Protein AF-A0AAW7YUV6-F1 (afdb_monomer_lite)

Radius of gyration: 16.67 Å; chains: 1; bounding box: 37×32×47 Å

Organism: NCBI:txid3062664

Secondary structure (DSSP, 8-state):
--HHHHHHHHHHT-------GGGS-TT----EEEEE--HHHHHHHHHT--HHHHHHEEEEEEETTEEEEEETT--HHHHHHHHHHHTT--GGG-----

pLDDT: mean 93.09, std 4.13, range [76.31, 98.0]

Structure (mmCIF, N/CA/C/O backbone):
data_AF-A0AAW7YUV6-F1
#
_entry.id   AF-A0AAW7YUV6-F1
#
loop_
_atom_site.group_PDB
_atom_site.id
_atom_site.type_symbol
_atom_site.label_atom_id
_atom_site.label_alt_id
_atom_site.label_comp_id
_atom_site.label_asym_id
_atom_site.label_entity_id
_atom_site.label_seq_id
_atom_site.pdbx_PDB_ins_code
_atom_site.Cartn_x
_atom_site.Cartn_y
_atom_site.Cartn_z
_atom_site.occupancy
_atom_site.B_iso_or_equiv
_atom_site.auth_seq_id
_atom_site.auth_comp_id
_atom_site.auth_asym_id
_atom_site.auth_atom_id
_atom_site.pdbx_PDB_model_num
ATOM 1 N N . HIS A 1 1 ? 3.770 -12.003 -17.340 1.00 78.94 1 HIS A N 1
ATOM 2 C CA . HIS A 1 1 ? 3.833 -12.821 -16.111 1.00 78.94 1 HIS A CA 1
ATOM 3 C C . HIS A 1 1 ? 4.887 -12.225 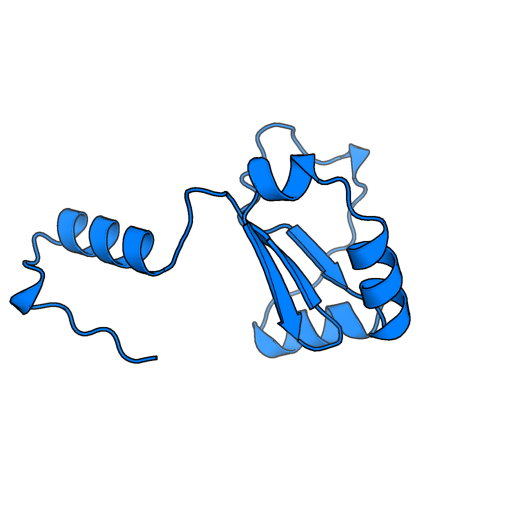-15.187 1.00 78.94 1 HIS A C 1
ATOM 5 O O . HIS A 1 1 ? 6.011 -12.034 -15.638 1.00 78.94 1 HIS A O 1
ATOM 11 N N . ASN A 1 2 ? 4.503 -11.851 -13.965 1.00 86.69 2 ASN A N 1
ATOM 12 C CA . ASN A 1 2 ? 5.362 -11.183 -12.987 1.00 86.69 2 ASN A CA 1
ATOM 13 C C . ASN A 1 2 ? 5.428 -12.053 -11.714 1.00 86.69 2 ASN A C 1
ATOM 15 O O . ASN A 1 2 ? 4.414 -12.146 -11.023 1.00 86.69 2 ASN A O 1
ATOM 19 N N . PRO A 1 3 ? 6.584 -12.665 -11.389 1.00 91.00 3 PRO A N 1
ATOM 20 C CA . PRO A 1 3 ? 6.696 -13.589 -10.257 1.00 91.00 3 PRO A CA 1
ATOM 21 C C . PRO A 1 3 ? 6.448 -12.910 -8.902 1.00 91.00 3 PRO A C 1
ATOM 23 O O . PRO A 1 3 ? 6.026 -13.556 -7.949 1.00 91.00 3 PRO A O 1
ATOM 26 N N . TRP A 1 4 ? 6.664 -11.596 -8.801 1.00 92.56 4 TRP A N 1
ATOM 27 C CA . TRP A 1 4 ? 6.430 -10.835 -7.572 1.00 92.56 4 TRP A CA 1
ATOM 28 C C . TRP A 1 4 ? 4.934 -10.663 -7.288 1.00 92.56 4 TRP A C 1
ATOM 30 O O . TRP A 1 4 ? 4.519 -10.651 -6.130 1.00 92.56 4 TRP A O 1
ATOM 40 N N . THR A 1 5 ? 4.106 -10.597 -8.336 1.00 92.69 5 THR A N 1
ATOM 41 C CA . THR A 1 5 ? 2.642 -10.599 -8.207 1.00 92.69 5 THR A CA 1
ATOM 42 C C . THR A 1 5 ? 2.132 -11.933 -7.661 1.00 92.69 5 THR A C 1
ATOM 44 O O . THR A 1 5 ? 1.218 -11.938 -6.837 1.00 92.69 5 THR A O 1
ATOM 47 N N . ASP A 1 6 ? 2.749 -13.052 -8.051 1.00 92.75 6 ASP A N 1
ATOM 48 C CA . ASP A 1 6 ? 2.369 -14.380 -7.554 1.00 92.75 6 ASP A CA 1
ATOM 49 C C . ASP A 1 6 ? 2.662 -14.533 -6.055 1.00 92.75 6 ASP A C 1
ATOM 51 O O . ASP A 1 6 ? 1.885 -15.156 -5.332 1.00 92.75 6 ASP A O 1
ATOM 55 N N . ILE A 1 7 ? 3.745 -13.920 -5.561 1.00 92.12 7 ILE A N 1
ATOM 56 C CA . ILE A 1 7 ? 4.054 -13.891 -4.124 1.00 92.12 7 ILE A CA 1
ATOM 57 C C . ILE A 1 7 ? 2.947 -13.162 -3.354 1.00 92.12 7 ILE A C 1
ATOM 59 O O . ILE A 1 7 ? 2.432 -13.706 -2.379 1.00 92.12 7 ILE A O 1
ATOM 63 N N . GLU A 1 8 ? 2.540 -11.967 -3.797 1.00 91.19 8 GLU A N 1
ATOM 64 C CA . GLU A 1 8 ? 1.462 -11.209 -3.139 1.00 91.19 8 GLU A CA 1
ATOM 65 C C . GLU A 1 8 ? 0.135 -11.983 -3.169 1.00 91.19 8 GLU A C 1
ATOM 67 O O . GLU A 1 8 ? -0.564 -12.080 -2.157 1.00 91.19 8 GLU A O 1
ATOM 72 N N . SER A 1 9 ? -0.196 -12.572 -4.320 1.00 93.12 9 SER A N 1
ATOM 73 C CA . SER A 1 9 ? -1.380 -13.418 -4.498 1.00 93.12 9 SER A CA 1
ATOM 74 C C . SER A 1 9 ? -1.374 -14.606 -3.535 1.00 93.12 9 SER A C 1
ATOM 76 O O . SER A 1 9 ? -2.366 -14.836 -2.840 1.00 93.12 9 SER A O 1
ATOM 78 N N . SER A 1 10 ? -0.243 -15.309 -3.420 1.00 93.56 10 SER A N 1
ATOM 79 C CA . SER A 1 10 ? -0.089 -16.454 -2.524 1.00 93.56 10 SER A CA 1
ATOM 80 C C . SER A 1 10 ? -0.163 -16.067 -1.047 1.00 93.56 10 SER A C 1
ATOM 82 O O . SER A 1 10 ? -0.716 -16.834 -0.263 1.00 93.56 10 SER A O 1
ATOM 84 N N . ILE A 1 11 ? 0.393 -14.917 -0.651 1.00 90.69 11 ILE A N 1
ATOM 85 C CA . ILE A 1 11 ? 0.361 -14.438 0.741 1.00 90.69 11 ILE A CA 1
ATOM 86 C C . ILE A 1 11 ? -1.072 -14.103 1.162 1.00 90.69 11 ILE A C 1
ATOM 88 O O . ILE A 1 11 ? -1.487 -14.443 2.269 1.00 90.69 11 ILE A O 1
ATOM 92 N N . ASN A 1 12 ? -1.830 -13.448 0.282 1.00 89.81 12 ASN A N 1
ATOM 93 C CA . ASN A 1 12 ? -3.174 -12.970 0.604 1.00 89.81 12 ASN A CA 1
ATOM 94 C C . ASN A 1 12 ? -4.290 -13.952 0.214 1.00 89.81 12 ASN A C 1
ATOM 96 O O . ASN A 1 12 ? -5.451 -13.703 0.530 1.00 89.81 12 ASN A O 1
ATOM 100 N N . GLY A 1 13 ? -3.964 -15.050 -0.475 1.00 93.50 13 GLY A N 1
ATOM 101 C CA . GLY A 1 13 ? -4.947 -16.019 -0.962 1.00 93.50 13 GLY A CA 1
ATOM 102 C C . GLY A 1 13 ? -5.929 -15.417 -1.972 1.00 93.50 13 GLY A C 1
ATOM 103 O O . GLY A 1 13 ? -7.119 -15.720 -1.920 1.00 93.50 13 GLY A O 1
ATOM 104 N N . MET A 1 14 ? -5.449 -14.528 -2.847 1.00 91.38 14 MET A N 1
ATOM 105 C CA . MET A 1 14 ? -6.274 -13.801 -3.821 1.00 91.38 14 MET A CA 1
ATOM 106 C C . MET A 1 14 ? -5.922 -14.187 -5.256 1.00 91.38 14 MET A C 1
ATOM 108 O O . MET A 1 14 ? -4.745 -14.293 -5.586 1.00 91.38 14 MET A O 1
ATOM 112 N N . ASP A 1 15 ? -6.920 -14.308 -6.131 1.00 92.31 15 ASP A N 1
ATOM 113 C CA . ASP A 1 15 ? -6.693 -14.550 -7.559 1.00 92.31 15 ASP A CA 1
ATOM 114 C C . ASP A 1 15 ? -6.127 -13.311 -8.270 1.00 92.31 15 ASP A C 1
ATOM 116 O O . ASP A 1 15 ? -6.573 -12.182 -8.045 1.00 92.31 15 ASP A O 1
ATOM 120 N N . VAL A 1 16 ? -5.193 -13.531 -9.198 1.00 92.62 16 VAL A N 1
ATOM 121 C CA . VAL A 1 16 ? -4.651 -12.472 -10.061 1.00 92.62 16 VAL A CA 1
ATOM 122 C C . VAL A 1 16 ? -5.516 -12.328 -11.308 1.00 92.62 16 VAL A C 1
ATOM 124 O O . VAL A 1 16 ? -5.783 -13.300 -12.016 1.00 92.62 16 VAL A O 1
ATOM 127 N N . LYS A 1 17 ? -5.913 -11.090 -11.613 1.00 9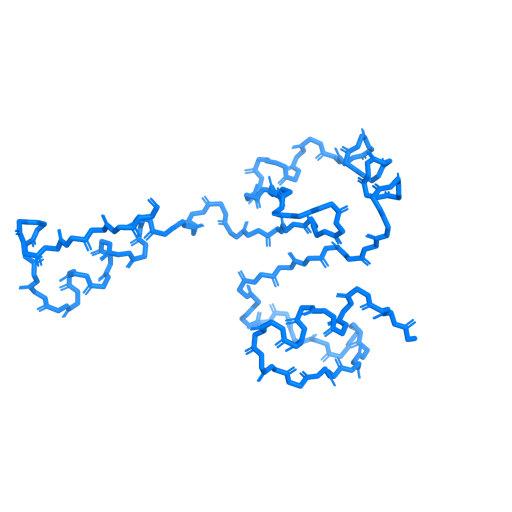1.88 17 LYS A N 1
ATOM 128 C CA . LYS A 1 17 ? -6.567 -10.728 -12.873 1.00 91.88 17 LYS A CA 1
ATOM 129 C C . LYS A 1 17 ? -5.753 -9.655 -13.574 1.00 91.88 17 LYS A C 1
ATOM 131 O O . LYS A 1 17 ? -5.516 -8.591 -13.013 1.00 91.88 17 LYS A O 1
ATOM 136 N N . GLU A 1 18 ? -5.355 -9.941 -14.805 1.00 92.62 18 GLU A N 1
ATOM 137 C CA . GLU A 1 18 ? -4.773 -8.946 -15.698 1.00 92.62 18 GLU A CA 1
ATOM 138 C C . GLU A 1 18 ? -5.911 -8.238 -16.438 1.00 92.62 18 GLU A C 1
ATOM 140 O O . GLU A 1 18 ? -6.735 -8.885 -17.088 1.00 92.62 18 GLU A O 1
ATOM 145 N N . ILE A 1 19 ? -5.989 -6.919 -16.285 1.00 91.56 19 ILE A N 1
ATOM 146 C CA . ILE A 1 19 ? -7.015 -6.070 -16.895 1.00 91.56 19 ILE A CA 1
ATOM 147 C C . ILE A 1 19 ? -6.347 -4.888 -17.592 1.00 91.56 19 ILE A C 1
ATOM 149 O O . ILE A 1 19 ? -5.287 -4.427 -17.167 1.00 91.56 19 ILE A O 1
ATOM 153 N N . ASP A 1 20 ? -6.973 -4.393 -18.659 1.00 93.50 20 ASP A N 1
ATOM 154 C CA . ASP A 1 20 ? -6.528 -3.166 -19.313 1.00 93.50 20 ASP A CA 1
ATOM 155 C C . ASP A 1 20 ? -6.771 -1.983 -18.372 1.00 93.50 20 ASP A C 1
ATOM 157 O O . ASP A 1 20 ? -7.889 -1.776 -17.898 1.00 93.50 20 ASP A O 1
ATOM 161 N N . PHE A 1 21 ? -5.738 -1.184 -18.121 1.00 89.62 21 PHE A N 1
ATOM 162 C CA . PHE A 1 21 ? -5.855 0.019 -17.305 1.00 89.62 21 PHE A CA 1
ATOM 163 C C . PHE A 1 21 ? -6.924 0.977 -17.848 1.00 89.62 21 PHE A C 1
ATOM 165 O O . PHE A 1 21 ? -7.653 1.582 -17.069 1.00 89.62 21 PHE A O 1
ATOM 172 N N . ALA A 1 22 ? -7.076 1.072 -19.173 1.00 93.75 22 ALA A N 1
ATOM 173 C CA . ALA A 1 22 ? -8.095 1.915 -19.798 1.00 93.75 22 ALA A CA 1
ATOM 174 C C . ALA A 1 22 ? -9.537 1.438 -19.536 1.00 93.75 22 ALA A C 1
ATOM 176 O O . ALA A 1 22 ? -10.480 2.180 -19.803 1.00 93.75 22 ALA A O 1
ATOM 177 N N . SER A 1 23 ? -9.712 0.211 -19.032 1.00 93.31 23 SER A N 1
ATOM 178 C CA . SER A 1 23 ? -11.018 -0.349 -18.669 1.00 93.31 23 SER A CA 1
ATOM 179 C C . SER A 1 23 ? -11.430 -0.088 -17.216 1.00 93.31 23 SER A C 1
ATOM 181 O O . SER A 1 23 ? -12.567 -0.395 -16.862 1.00 93.31 23 SER A O 1
ATOM 183 N N . LEU A 1 24 ? -10.537 0.471 -16.391 1.00 90.94 24 LEU A N 1
ATOM 184 C CA . LEU A 1 24 ? -10.838 0.836 -15.005 1.00 90.94 24 LEU A CA 1
ATOM 185 C C . LEU A 1 24 ? -11.805 2.023 -14.947 1.00 90.94 24 LEU A C 1
ATOM 187 O O . LEU A 1 24 ? -11.638 3.006 -15.675 1.00 90.94 24 LEU A O 1
ATOM 191 N N . ASP A 1 25 ? -12.794 1.954 -14.054 1.00 92.38 25 ASP A N 1
ATOM 192 C CA . ASP A 1 25 ? -13.691 3.082 -13.804 1.00 92.38 25 ASP A CA 1
ATOM 193 C C . ASP A 1 25 ? -12.987 4.105 -12.904 1.00 92.38 25 ASP A C 1
ATOM 195 O O . ASP A 1 25 ? -12.313 3.757 -11.934 1.00 92.38 25 ASP A O 1
ATOM 199 N N . ALA A 1 26 ? -13.166 5.396 -13.187 1.00 88.06 26 ALA A N 1
ATOM 200 C CA . ALA A 1 26 ? -12.591 6.462 -12.366 1.00 88.06 26 ALA A CA 1
ATOM 201 C C . ALA A 1 26 ? -13.113 6.459 -10.913 1.00 88.06 26 ALA A C 1
ATOM 203 O O . ALA A 1 26 ? -12.497 7.068 -10.040 1.00 88.06 26 ALA A O 1
ATOM 204 N N . ASN A 1 27 ? -14.241 5.792 -10.658 1.00 90.81 27 ASN A N 1
ATOM 205 C CA . ASN A 1 27 ? -14.851 5.627 -9.344 1.00 90.81 27 ASN A CA 1
ATOM 206 C C . ASN A 1 27 ? -14.550 4.262 -8.709 1.00 90.81 27 ASN A C 1
ATOM 208 O O . ASN A 1 27 ? -15.105 3.967 -7.646 1.00 90.81 27 ASN A O 1
ATOM 212 N N . ASP A 1 28 ? -13.704 3.428 -9.323 1.00 89.25 28 ASP A N 1
ATOM 213 C CA . ASP A 1 28 ? -13.286 2.175 -8.705 1.00 89.25 28 ASP A CA 1
ATOM 214 C C . ASP A 1 28 ? -12.609 2.455 -7.358 1.00 89.25 28 ASP A C 1
ATOM 216 O O . ASP A 1 28 ? -11.688 3.267 -7.228 1.00 89.25 28 ASP A O 1
ATOM 220 N N . ALA A 1 29 ? -13.081 1.766 -6.320 1.00 87.19 29 ALA A N 1
ATOM 221 C CA . ALA A 1 29 ? -12.590 1.935 -4.960 1.00 87.19 29 ALA A CA 1
ATOM 222 C C . ALA A 1 29 ? -11.239 1.221 -4.773 1.00 87.19 29 ALA A C 1
ATOM 224 O O . ALA A 1 29 ? -11.149 0.134 -4.198 1.00 87.19 29 ALA A O 1
ATOM 225 N N . LEU A 1 30 ? -10.164 1.844 -5.255 1.00 89.69 30 LEU A N 1
ATOM 226 C CA . LEU A 1 30 ? -8.802 1.337 -5.105 1.00 89.69 30 LEU A CA 1
ATOM 227 C C . LEU A 1 30 ? -8.288 1.595 -3.683 1.00 89.69 30 LEU A C 1
ATOM 229 O O . LEU A 1 30 ? -8.046 2.730 -3.279 1.00 89.69 30 LEU A O 1
ATOM 233 N N . THR A 1 31 ? -8.111 0.524 -2.909 1.00 88.75 31 THR A N 1
ATOM 234 C CA . THR A 1 31 ? -7.661 0.631 -1.507 1.00 88.75 31 THR A CA 1
ATOM 235 C C . THR A 1 31 ? -6.136 0.750 -1.388 1.00 88.75 31 THR A C 1
ATOM 237 O O . THR A 1 31 ? -5.631 1.395 -0.469 1.00 88.75 31 THR A O 1
ATOM 240 N N . LYS A 1 32 ? -5.400 0.120 -2.312 1.00 91.25 32 LYS A N 1
ATOM 241 C CA . LYS A 1 32 ? -3.935 0.049 -2.346 1.00 91.25 32 LYS A CA 1
ATOM 242 C C . LYS A 1 32 ? -3.471 -0.045 -3.796 1.00 91.25 32 LYS A C 1
ATOM 244 O O . LYS A 1 32 ? -4.053 -0.797 -4.573 1.00 91.25 32 LYS A O 1
ATOM 249 N N . ILE A 1 33 ? -2.402 0.669 -4.131 1.00 94.19 33 ILE A N 1
ATOM 250 C CA . ILE A 1 33 ? -1.634 0.476 -5.367 1.00 94.19 33 ILE A CA 1
ATOM 251 C C . ILE A 1 33 ? -0.234 0.020 -4.968 1.00 94.19 33 ILE A C 1
ATOM 253 O O . ILE A 1 33 ? 0.271 0.406 -3.916 1.00 94.19 33 ILE A O 1
ATOM 257 N N . MET A 1 34 ? 0.396 -0.825 -5.779 1.00 94.94 34 MET A N 1
ATOM 258 C CA . MET A 1 34 ? 1.720 -1.341 -5.464 1.00 94.94 34 MET A CA 1
ATOM 259 C C . MET A 1 34 ? 2.563 -1.516 -6.721 1.00 94.94 34 MET A C 1
ATOM 261 O O . MET A 1 34 ? 2.092 -2.050 -7.724 1.00 94.94 34 MET A O 1
ATOM 265 N N . PHE A 1 35 ? 3.823 -1.098 -6.645 1.00 96.00 35 PHE A N 1
ATOM 266 C CA . PHE A 1 35 ? 4.841 -1.487 -7.612 1.00 96.00 35 PHE A CA 1
ATOM 267 C C . PHE A 1 35 ? 5.518 -2.765 -7.120 1.00 96.00 35 PHE A C 1
ATOM 269 O O . PHE A 1 35 ? 5.957 -2.840 -5.970 1.00 96.00 35 PHE A O 1
ATOM 276 N N . VAL A 1 36 ? 5.582 -3.766 -8.001 1.00 95.19 36 VAL A N 1
ATOM 277 C CA . VAL A 1 36 ? 6.131 -5.094 -7.704 1.00 95.19 36 VAL A CA 1
ATOM 278 C C . VAL A 1 36 ? 7.194 -5.469 -8.738 1.00 95.19 36 VAL A C 1
ATOM 280 O O . VAL A 1 36 ? 6.897 -5.675 -9.918 1.00 95.19 36 VAL A O 1
ATOM 283 N N . ALA A 1 37 ? 8.451 -5.490 -8.303 1.00 95.56 37 ALA A N 1
ATOM 284 C CA . ALA A 1 37 ? 9.633 -5.726 -9.131 1.00 95.56 37 ALA A CA 1
ATOM 285 C C . ALA A 1 37 ? 10.820 -6.159 -8.253 1.00 95.56 37 ALA A C 1
ATOM 287 O O . ALA A 1 37 ? 10.724 -6.151 -7.027 1.00 95.56 37 ALA A O 1
ATOM 288 N N . GLU A 1 38 ? 11.942 -6.525 -8.875 1.00 95.81 38 GLU A N 1
ATOM 289 C CA . GLU A 1 38 ? 13.191 -6.798 -8.154 1.00 95.81 38 GLU A CA 1
ATOM 290 C C . GLU A 1 38 ? 13.660 -5.586 -7.338 1.00 95.81 38 GLU A C 1
ATOM 292 O O . GLU A 1 38 ? 13.344 -4.436 -7.656 1.00 95.81 38 GLU A O 1
ATOM 297 N N . GLU A 1 39 ? 14.438 -5.848 -6.286 1.00 96.25 39 GLU A N 1
ATOM 298 C CA . GLU A 1 39 ? 14.849 -4.829 -5.317 1.00 96.25 39 GLU A CA 1
ATOM 299 C C . GLU A 1 39 ? 15.564 -3.647 -5.966 1.00 96.25 39 GLU A C 1
ATOM 301 O O . GLU A 1 39 ? 15.134 -2.512 -5.780 1.00 96.25 39 GLU A O 1
ATOM 306 N N . SER A 1 40 ? 16.554 -3.916 -6.818 1.00 96.94 40 SER A N 1
ATOM 307 C CA . SER A 1 40 ? 17.327 -2.887 -7.519 1.00 96.94 40 SER A CA 1
ATOM 308 C C . SER A 1 40 ? 16.465 -1.969 -8.391 1.00 96.94 40 SER A C 1
ATOM 310 O O . SER A 1 40 ? 16.706 -0.764 -8.444 1.00 96.94 40 SER A O 1
ATOM 312 N N . VAL A 1 41 ? 15.435 -2.516 -9.043 1.00 97.00 41 VAL A N 1
ATOM 313 C CA . VAL A 1 41 ? 14.499 -1.750 -9.881 1.00 97.00 41 VAL A CA 1
ATOM 314 C C . VAL A 1 41 ? 13.653 -0.820 -9.019 1.00 97.00 41 VAL A C 1
ATOM 316 O O . VAL A 1 41 ? 13.418 0.334 -9.376 1.00 97.00 41 VAL A O 1
ATOM 319 N N . LEU A 1 42 ? 13.187 -1.310 -7.871 1.00 97.25 42 LEU A N 1
ATOM 320 C CA . LEU A 1 42 ? 12.388 -0.498 -6.961 1.00 97.25 42 LEU A CA 1
ATOM 321 C C . LEU A 1 42 ? 13.235 0.536 -6.221 1.00 97.25 42 LEU A C 1
ATOM 323 O O . LEU A 1 42 ? 12.739 1.631 -5.983 1.00 97.25 42 LEU A O 1
ATOM 327 N N . ASP A 1 43 ? 14.503 0.258 -5.936 1.00 97.44 43 ASP A N 1
ATOM 328 C CA . ASP A 1 43 ? 15.425 1.246 -5.376 1.00 97.44 43 ASP A CA 1
ATOM 329 C C . ASP A 1 43 ? 15.635 2.420 -6.346 1.00 97.44 43 ASP A C 1
ATOM 331 O O . ASP A 1 43 ? 15.548 3.585 -5.946 1.00 97.44 43 ASP A O 1
ATOM 335 N N . GLU A 1 44 ? 15.813 2.133 -7.640 1.00 97.75 44 GLU A N 1
ATOM 336 C CA . GLU A 1 44 ? 15.872 3.160 -8.685 1.00 97.75 44 GLU A CA 1
ATOM 337 C C . GLU A 1 44 ? 14.544 3.926 -8.806 1.00 97.75 44 GLU A C 1
ATOM 339 O O . GLU A 1 44 ? 14.538 5.159 -8.887 1.00 97.75 44 GLU A O 1
ATOM 344 N N . ALA A 1 45 ? 13.407 3.226 -8.764 1.00 96.31 45 ALA A N 1
ATOM 345 C CA . ALA A 1 45 ? 12.091 3.860 -8.807 1.00 96.31 45 ALA A CA 1
ATOM 346 C C . ALA A 1 45 ? 11.856 4.783 -7.599 1.00 96.31 45 ALA A C 1
ATOM 348 O O . ALA A 1 45 ? 11.329 5.880 -7.759 1.00 96.31 45 ALA A O 1
ATOM 349 N N . ILE A 1 46 ? 12.276 4.374 -6.398 1.00 96.38 46 ILE A N 1
ATOM 350 C CA . ILE A 1 46 ? 12.170 5.158 -5.159 1.00 96.38 46 ILE A CA 1
ATOM 351 C C . ILE A 1 46 ? 13.034 6.418 -5.233 1.00 96.38 46 ILE A C 1
ATOM 353 O O . ILE A 1 46 ? 12.579 7.477 -4.787 1.00 96.38 46 ILE A O 1
ATOM 357 N N . ALA A 1 47 ? 14.250 6.306 -5.781 1.00 96.62 47 ALA A N 1
ATOM 358 C CA . ALA A 1 47 ? 15.179 7.422 -5.948 1.00 96.62 47 ALA A CA 1
ATOM 359 C C . ALA A 1 47 ? 14.655 8.476 -6.936 1.00 96.62 47 ALA A C 1
ATOM 361 O O . ALA A 1 47 ? 14.872 9.669 -6.732 1.00 96.62 47 ALA A O 1
ATOM 362 N N . ASN A 1 48 ? 13.928 8.041 -7.967 1.00 97.00 48 ASN A N 1
ATOM 363 C CA . ASN A 1 48 ? 13.324 8.912 -8.976 1.00 97.00 48 ASN A CA 1
ATOM 364 C C . ASN A 1 48 ? 11.861 9.282 -8.676 1.00 97.00 48 ASN A C 1
ATOM 366 O O . ASN A 1 48 ? 11.224 9.965 -9.480 1.00 97.00 48 ASN A O 1
ATOM 370 N N . LEU A 1 49 ? 11.305 8.830 -7.547 1.00 96.31 49 LEU A N 1
ATOM 371 C CA . LEU A 1 49 ? 9.899 9.047 -7.226 1.00 96.31 49 LEU A CA 1
ATOM 372 C C . LEU A 1 49 ? 9.647 10.539 -6.941 1.00 96.31 49 LEU A C 1
ATOM 374 O O . LEU A 1 49 ? 10.274 11.075 -6.019 1.00 96.31 49 LEU A O 1
ATOM 378 N N . PRO A 1 50 ? 8.708 11.193 -7.656 1.00 97.44 50 PRO A N 1
ATOM 379 C CA . PRO A 1 50 ? 8.351 12.587 -7.411 1.00 97.44 50 PRO A CA 1
ATOM 380 C C . PRO A 1 50 ? 8.025 12.847 -5.938 1.00 97.44 50 PRO A C 1
ATOM 382 O O . PRO A 1 50 ? 7.352 12.042 -5.283 1.00 97.44 50 PRO A O 1
ATOM 385 N N . ALA A 1 51 ? 8.507 13.971 -5.407 1.00 94.94 51 ALA A N 1
ATOM 386 C CA . ALA A 1 51 ? 8.331 14.314 -3.999 1.00 94.94 51 ALA A CA 1
ATOM 387 C C . ALA A 1 51 ? 6.847 14.496 -3.646 1.00 94.94 51 ALA A C 1
ATOM 389 O O . ALA A 1 51 ? 6.408 14.064 -2.581 1.00 94.94 51 ALA A O 1
ATOM 390 N N . GLU A 1 52 ? 6.062 15.025 -4.584 1.00 96.69 52 GLU A N 1
ATOM 391 C CA . GLU A 1 52 ? 4.632 15.294 -4.440 1.00 96.69 52 GLU A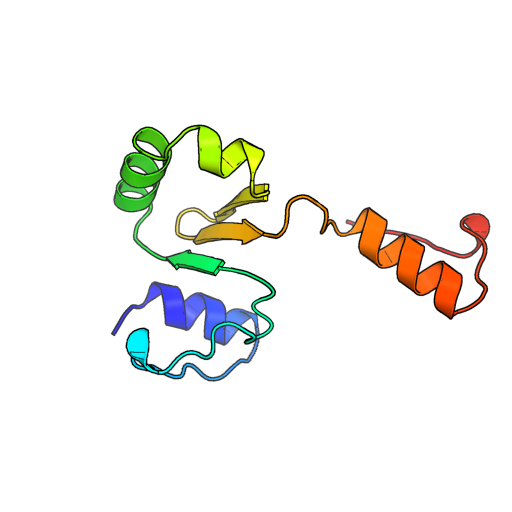 CA 1
ATOM 392 C C . GLU A 1 52 ? 3.828 14.019 -4.145 1.00 96.69 52 GLU A C 1
ATOM 394 O O . GLU A 1 52 ? 2.812 14.065 -3.454 1.00 96.69 52 GLU A O 1
ATOM 399 N N . LEU A 1 53 ? 4.285 12.850 -4.612 1.00 94.88 53 LEU A N 1
ATOM 400 C CA . LEU A 1 53 ? 3.603 11.585 -4.322 1.00 94.88 53 LEU A CA 1
ATOM 401 C C . LEU A 1 53 ? 3.684 11.209 -2.841 1.00 94.88 53 LEU A C 1
ATOM 403 O O . LEU A 1 53 ? 2.761 10.581 -2.333 1.00 94.88 53 LEU A O 1
ATOM 407 N N . ARG A 1 54 ? 4.745 11.615 -2.134 1.00 93.38 54 ARG A N 1
ATOM 408 C CA . ARG A 1 54 ? 4.862 11.400 -0.682 1.00 93.38 54 ARG A CA 1
ATOM 409 C C . ARG A 1 54 ? 4.013 12.377 0.130 1.00 93.38 54 ARG A C 1
ATOM 411 O O . ARG A 1 54 ? 3.736 12.108 1.293 1.00 93.38 54 ARG A O 1
ATOM 418 N N . GLU A 1 55 ? 3.602 13.489 -0.472 1.00 94.06 55 GLU A N 1
ATOM 419 C CA . GLU A 1 55 ? 2.652 14.428 0.133 1.00 94.06 55 GLU A CA 1
ATOM 420 C C . GLU A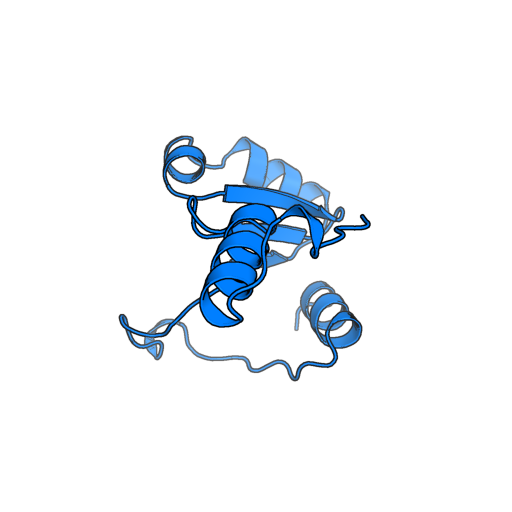 1 55 ? 1.205 13.956 -0.064 1.00 94.06 55 GLU A C 1
ATOM 422 O O . GLU A 1 55 ? 0.368 14.125 0.820 1.00 94.06 55 GLU A O 1
ATOM 427 N N . GLN A 1 56 ? 0.911 13.338 -1.212 1.00 94.19 56 GLN A N 1
ATOM 428 C CA . GLN A 1 56 ? -0.434 12.874 -1.567 1.00 94.19 56 GLN A CA 1
ATOM 429 C C . GLN A 1 56 ? -0.764 11.476 -1.027 1.00 94.19 56 GLN A C 1
ATOM 431 O O . GLN A 1 56 ? -1.932 11.178 -0.768 1.00 94.19 56 GLN A O 1
ATOM 436 N N . TYR A 1 57 ? 0.244 10.619 -0.857 1.00 94.56 57 TYR A N 1
ATOM 437 C CA . TYR A 1 57 ? 0.070 9.213 -0.505 1.00 94.56 57 TYR A CA 1
ATOM 438 C C . TYR A 1 57 ? 1.027 8.780 0.599 1.00 94.56 57 TYR A C 1
ATOM 440 O O . TYR A 1 57 ? 2.154 9.259 0.725 1.00 94.56 57 TYR A O 1
ATOM 448 N N . THR A 1 58 ? 0.599 7.785 1.369 1.00 93.31 58 THR A N 1
ATOM 449 C CA . THR A 1 58 ? 1.515 7.018 2.207 1.00 93.31 58 THR A CA 1
ATOM 450 C C . THR A 1 58 ? 2.287 6.054 1.311 1.00 93.31 58 THR A C 1
ATOM 452 O O . THR A 1 58 ? 1.714 5.101 0.784 1.00 93.31 58 THR A O 1
ATOM 455 N N . VAL A 1 59 ? 3.582 6.324 1.129 1.00 95.19 59 VAL A N 1
ATOM 456 C CA . VAL A 1 59 ? 4.494 5.510 0.314 1.00 95.19 59 VAL A CA 1
ATOM 457 C C . VAL A 1 59 ? 5.373 4.660 1.228 1.00 95.19 59 VAL A C 1
ATOM 459 O O . VAL A 1 59 ? 6.169 5.207 1.993 1.00 95.19 59 VAL A O 1
ATOM 462 N N . VAL A 1 60 ? 5.240 3.333 1.165 1.00 93.12 60 VAL A N 1
ATOM 463 C CA . VAL A 1 60 ? 5.912 2.408 2.094 1.00 93.12 60 VAL A CA 1
ATOM 464 C C . VAL A 1 60 ? 6.572 1.254 1.353 1.00 93.12 60 VAL A C 1
ATOM 466 O O . VAL A 1 60 ? 5.969 0.592 0.516 1.00 93.12 60 VAL A O 1
ATOM 469 N N . ARG A 1 61 ? 7.821 0.973 1.718 1.00 95.19 61 ARG A N 1
ATOM 470 C CA . ARG A 1 61 ? 8.560 -0.223 1.315 1.00 95.19 61 ARG A CA 1
ATOM 471 C C . ARG A 1 61 ? 8.274 -1.341 2.320 1.00 95.19 61 ARG A C 1
ATOM 473 O O . ARG A 1 61 ? 8.849 -1.332 3.405 1.00 95.19 61 ARG A O 1
ATOM 480 N N . SER A 1 62 ? 7.365 -2.262 2.000 1.00 92.00 62 SER A N 1
ATOM 481 C CA . SER A 1 62 ? 6.956 -3.339 2.922 1.00 92.00 62 SER A CA 1
ATOM 482 C C . SER A 1 62 ? 7.821 -4.598 2.810 1.00 92.00 62 SER A C 1
ATOM 484 O O . SER A 1 62 ? 7.958 -5.336 3.784 1.00 92.00 62 SER A O 1
ATOM 486 N N . ALA A 1 63 ? 8.449 -4.816 1.652 1.00 94.25 63 ALA A N 1
ATOM 487 C CA . ALA A 1 63 ? 9.413 -5.884 1.389 1.00 94.25 63 ALA A CA 1
ATOM 488 C C . ALA A 1 63 ? 10.406 -5.450 0.288 1.00 94.25 63 ALA A C 1
ATOM 490 O O . ALA A 1 63 ? 10.101 -4.510 -0.453 1.00 94.25 63 ALA A O 1
ATOM 491 N N . PRO A 1 64 ? 11.547 -6.148 0.100 1.00 95.19 64 PRO A N 1
ATOM 492 C CA . PRO A 1 64 ? 12.514 -5.843 -0.964 1.00 95.19 64 PRO A CA 1
ATOM 493 C C . PRO A 1 64 ? 11.920 -5.779 -2.378 1.00 95.19 64 PRO A C 1
ATOM 495 O O . PRO A 1 64 ? 12.474 -5.136 -3.256 1.00 95.19 64 PRO A O 1
ATOM 498 N N . PHE A 1 65 ? 10.772 -6.404 -2.621 1.00 95.38 65 PHE A N 1
ATOM 499 C CA . PHE A 1 65 ? 10.120 -6.431 -3.933 1.00 95.38 65 PHE A CA 1
ATOM 500 C C . PHE A 1 65 ? 8.749 -5.732 -3.960 1.00 95.38 65 PHE A C 1
ATOM 502 O O . PHE A 1 65 ? 8.081 -5.761 -4.990 1.00 95.38 65 PHE A O 1
ATOM 509 N N . PHE A 1 66 ? 8.341 -5.062 -2.870 1.00 97.00 66 PHE A N 1
ATOM 510 C CA . PHE A 1 66 ? 7.042 -4.383 -2.749 1.00 97.00 66 PHE A CA 1
ATOM 511 C C . PHE A 1 66 ? 7.189 -2.911 -2.356 1.00 97.00 66 PHE A C 1
ATOM 513 O O . PHE A 1 66 ? 7.759 -2.587 -1.313 1.00 97.00 66 PHE A O 1
ATOM 520 N N . LEU A 1 67 ? 6.663 -2.011 -3.188 1.00 97.31 67 LEU A N 1
ATOM 521 C CA . LEU A 1 67 ? 6.517 -0.588 -2.880 1.00 97.31 67 LEU A CA 1
ATOM 522 C C . LEU A 1 67 ? 5.038 -0.207 -2.946 1.00 97.31 67 LEU A C 1
ATOM 524 O O . LEU A 1 67 ? 4.436 -0.214 -4.017 1.00 97.31 67 LEU A O 1
ATOM 528 N N . GLU A 1 68 ? 4.464 0.124 -1.798 1.00 95.56 68 GLU A N 1
ATOM 529 C CA . GLU A 1 68 ? 3.038 0.374 -1.622 1.00 95.56 68 GLU A CA 1
ATOM 530 C C . GLU A 1 68 ? 2.711 1.866 -1.624 1.00 95.56 68 GLU A C 1
ATOM 532 O O . GLU A 1 68 ? 3.443 2.683 -1.064 1.00 95.56 68 GLU A O 1
ATOM 537 N N . PHE A 1 69 ? 1.558 2.185 -2.206 1.00 95.50 69 PHE A N 1
ATOM 538 C CA . PHE A 1 69 ? 0.924 3.493 -2.223 1.00 95.50 69 PHE A CA 1
ATOM 539 C C . PHE A 1 69 ? -0.473 3.347 -1.627 1.00 95.50 69 PHE A C 1
ATOM 541 O O . PHE A 1 69 ? -1.336 2.637 -2.155 1.00 95.50 69 PHE A O 1
ATOM 548 N N . LEU A 1 70 ? -0.680 4.016 -0.502 1.00 93.56 70 LEU A N 1
ATOM 549 C CA . LEU A 1 70 ? -1.916 3.992 0.266 1.00 93.56 70 LEU A CA 1
ATOM 550 C C . LEU A 1 70 ? -2.461 5.414 0.395 1.00 93.56 70 LEU A C 1
ATOM 552 O O . LEU A 1 70 ? -1.724 6.398 0.298 1.00 93.56 70 LEU A O 1
ATOM 556 N N . ASN A 1 71 ? -3.761 5.530 0.652 1.00 92.19 71 ASN A N 1
ATOM 557 C CA . ASN A 1 71 ? -4.363 6.814 0.991 1.00 92.19 71 ASN A CA 1
ATOM 5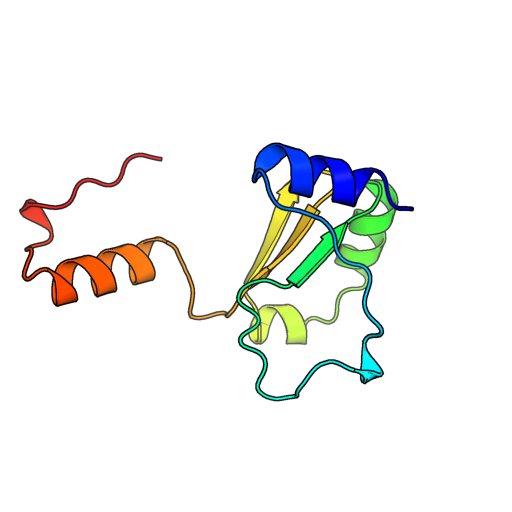58 C C . ASN A 1 71 ? -3.660 7.415 2.225 1.00 92.19 71 ASN A C 1
ATOM 560 O O . ASN A 1 71 ? -3.522 6.727 3.234 1.00 92.19 71 ASN A O 1
ATOM 564 N N . ILE A 1 72 ? -3.265 8.692 2.161 1.00 90.19 72 ILE A N 1
ATOM 565 C CA . ILE A 1 72 ? -2.535 9.398 3.233 1.00 90.19 72 ILE A CA 1
ATOM 566 C C . ILE A 1 72 ? -3.274 9.393 4.585 1.00 90.19 72 ILE A C 1
ATOM 568 O O . ILE A 1 72 ? -2.660 9.446 5.647 1.00 90.19 72 ILE A O 1
ATOM 572 N N . ASN A 1 73 ? -4.604 9.294 4.550 1.00 87.69 73 ASN A N 1
ATOM 573 C CA . ASN A 1 73 ? -5.461 9.262 5.733 1.00 87.69 73 ASN A CA 1
ATOM 574 C C . ASN A 1 73 ? -5.761 7.833 6.214 1.00 87.69 73 ASN A C 1
ATOM 576 O O . ASN A 1 73 ? -6.415 7.656 7.242 1.00 87.69 73 ASN A O 1
ATOM 580 N N . SER A 1 74 ? -5.320 6.810 5.478 1.00 83.06 74 SER A N 1
ATOM 581 C CA . SER A 1 74 ? -5.569 5.408 5.800 1.00 83.06 74 SER A CA 1
ATOM 582 C C . SER A 1 74 ? -4.356 4.812 6.501 1.00 83.06 74 SER A C 1
ATOM 584 O O . SER A 1 74 ? -3.333 4.506 5.894 1.00 83.06 74 SER A O 1
ATOM 586 N N . ASN A 1 75 ? -4.475 4.633 7.813 1.00 80.38 75 ASN A N 1
ATOM 587 C CA . ASN A 1 75 ? -3.525 3.858 8.599 1.00 80.38 75 ASN A CA 1
ATOM 588 C C . ASN A 1 75 ? -4.275 2.929 9.562 1.00 80.38 75 ASN A C 1
ATOM 590 O O . ASN A 1 75 ? -5.453 3.133 9.865 1.00 80.38 75 ASN A O 1
ATOM 594 N N . LYS A 1 76 ? -3.581 1.894 10.049 1.00 83.44 76 LYS A N 1
ATOM 595 C CA . LYS A 1 76 ? -4.175 0.855 10.908 1.00 83.44 76 LYS A CA 1
ATOM 596 C C . LYS A 1 76 ? -4.809 1.435 12.178 1.00 83.44 76 LYS A C 1
ATOM 598 O O . LYS A 1 76 ? -5.865 0.966 12.584 1.00 83.44 76 LYS A O 1
ATOM 603 N N . GLY A 1 77 ? -4.198 2.462 12.775 1.00 85.44 77 GLY A N 1
ATOM 604 C CA . GLY A 1 77 ? -4.713 3.114 13.982 1.00 85.44 77 GLY A CA 1
ATOM 605 C C . GLY A 1 77 ? -6.058 3.796 13.744 1.00 85.44 77 GLY A C 1
ATOM 606 O O . GLY A 1 77 ? -7.009 3.539 14.477 1.00 85.44 77 GLY A O 1
ATOM 607 N N . VAL A 1 78 ? -6.162 4.581 12.668 1.00 88.00 78 VAL A N 1
ATOM 608 C CA . VAL A 1 78 ? -7.426 5.204 12.238 1.00 88.00 78 VAL A CA 1
ATOM 609 C C . VAL A 1 78 ? -8.473 4.132 11.933 1.00 88.00 78 VAL A C 1
ATOM 611 O O . VAL A 1 78 ? -9.616 4.258 12.362 1.00 88.00 78 VAL A O 1
ATOM 614 N N . GLY A 1 79 ? -8.090 3.044 11.258 1.00 90.06 79 GLY A N 1
ATOM 615 C CA . GLY A 1 79 ? -8.995 1.923 10.988 1.00 90.06 79 GLY A CA 1
ATOM 616 C C . GLY A 1 79 ? -9.572 1.297 12.264 1.00 90.06 79 GLY A C 1
ATOM 617 O O . GLY A 1 79 ? -10.785 1.111 12.366 1.00 90.06 79 GLY A O 1
ATOM 618 N N . VAL A 1 80 ? -8.722 1.029 13.260 1.00 94.81 80 VAL A N 1
ATOM 619 C CA . VAL A 1 80 ? -9.144 0.496 14.566 1.00 94.81 80 VAL A CA 1
ATOM 620 C C . VAL A 1 80 ? -10.055 1.480 15.299 1.00 94.81 80 VAL A C 1
ATOM 622 O O . VAL A 1 80 ? -11.090 1.074 15.821 1.00 94.81 80 VAL A O 1
ATOM 625 N N . GLU A 1 81 ? -9.712 2.768 15.311 1.00 93.75 81 GLU A N 1
ATOM 626 C CA . GLU A 1 81 ? -10.523 3.806 15.951 1.00 93.75 81 GLU A CA 1
ATOM 627 C C . GLU A 1 81 ? -11.930 3.891 15.334 1.00 93.75 81 GLU A C 1
ATOM 629 O O . GLU A 1 81 ? -12.928 3.930 16.056 1.00 93.75 81 GLU A O 1
ATOM 634 N N . GLN A 1 82 ? -12.028 3.897 14.001 1.00 94.12 82 GLN A N 1
ATOM 635 C CA . GLN A 1 82 ? -13.316 3.947 13.305 1.00 94.12 82 GLN A CA 1
ATOM 636 C C . GLN A 1 82 ? -14.156 2.699 13.586 1.00 94.12 82 GLN A C 1
ATOM 638 O O . GLN A 1 82 ? -15.352 2.811 13.860 1.00 94.12 82 GLN A O 1
ATOM 643 N N . LEU A 1 83 ? -13.537 1.516 13.588 1.00 95.94 83 LEU A N 1
ATOM 644 C CA . LEU A 1 83 ? -14.233 0.276 13.918 1.00 95.94 83 LEU A CA 1
ATOM 645 C C . LEU A 1 83 ? -14.733 0.270 15.370 1.00 95.94 83 LEU A C 1
ATOM 647 O O . LEU A 1 83 ? -15.882 -0.094 15.614 1.00 95.94 83 LEU A O 1
ATOM 651 N N . ALA A 1 84 ? -13.915 0.720 16.325 1.00 97.25 84 ALA A N 1
ATOM 652 C CA . ALA A 1 84 ? -14.310 0.825 17.729 1.00 97.25 84 ALA A CA 1
ATOM 653 C C . ALA A 1 84 ? -15.529 1.744 17.909 1.00 97.25 84 ALA A C 1
ATOM 655 O O . ALA A 1 84 ? -16.471 1.376 18.608 1.00 97.25 84 ALA A O 1
ATOM 656 N N . LYS A 1 85 ? -15.569 2.885 17.203 1.00 96.62 85 LYS A N 1
ATOM 657 C CA . LYS A 1 85 ? -16.732 3.791 17.191 1.00 96.62 85 LYS A CA 1
ATOM 658 C C . LYS A 1 85 ? -17.992 3.113 16.653 1.00 96.62 85 LYS A C 1
ATOM 660 O O . LYS A 1 85 ? -19.041 3.222 17.276 1.00 96.62 85 LYS A O 1
ATOM 665 N N . ILE A 1 86 ? -17.897 2.388 15.535 1.00 97.62 86 ILE A N 1
ATOM 666 C CA . ILE A 1 86 ? -19.033 1.6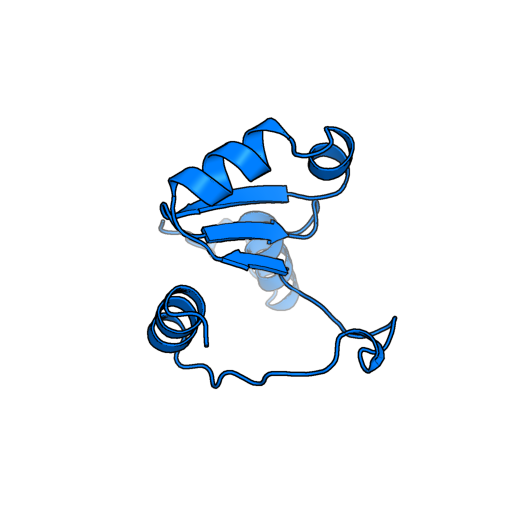47 14.950 1.00 97.62 86 ILE A CA 1
ATOM 667 C C . ILE A 1 86 ? -19.566 0.593 15.929 1.00 97.62 86 ILE A C 1
ATOM 669 O O . ILE A 1 86 ? -20.775 0.390 16.032 1.00 97.62 86 ILE A O 1
ATOM 673 N N . LEU A 1 87 ? -18.666 -0.064 16.662 1.00 97.62 87 LEU A N 1
ATOM 674 C CA . LEU A 1 87 ? -18.998 -1.105 17.634 1.00 97.62 87 LEU A CA 1
ATOM 675 C C . LEU A 1 87 ? -19.359 -0.562 19.029 1.00 97.62 87 LEU A C 1
ATOM 677 O O . LEU A 1 87 ? -19.693 -1.357 19.903 1.00 97.62 87 LEU A O 1
ATOM 681 N N . ASN A 1 88 ? -19.329 0.761 19.238 1.00 97.38 88 ASN A N 1
ATOM 682 C CA . ASN A 1 88 ? -19.503 1.420 20.540 1.00 97.38 88 ASN A CA 1
ATOM 683 C C . ASN A 1 88 ? -18.560 0.876 21.632 1.00 97.38 88 ASN A C 1
ATOM 685 O O . ASN A 1 88 ? -18.992 0.589 22.748 1.00 97.38 88 ASN A O 1
ATOM 689 N N . LEU A 1 89 ? -17.279 0.715 21.296 1.00 98.00 89 LEU A N 1
ATOM 690 C CA . LEU A 1 89 ? -16.229 0.290 22.220 1.00 98.00 89 LEU A CA 1
ATOM 691 C C . LEU A 1 89 ? -15.350 1.472 22.629 1.00 98.00 89 LEU A C 1
ATOM 693 O O . LEU A 1 89 ? -14.893 2.242 21.781 1.00 98.00 89 LEU A O 1
ATOM 697 N N . ASP A 1 90 ? -15.051 1.563 23.922 1.00 96.62 90 ASP A N 1
ATOM 698 C CA . ASP A 1 90 ? -14.032 2.473 24.433 1.00 96.62 90 ASP A CA 1
ATOM 699 C C . ASP A 1 90 ? -12.627 1.951 24.113 1.00 96.62 90 ASP A C 1
ATOM 701 O O . ASP A 1 90 ? -12.385 0.744 24.054 1.00 96.62 90 ASP A O 1
ATOM 705 N N . ALA A 1 91 ? -11.653 2.857 23.993 1.00 94.75 91 ALA A N 1
ATOM 706 C CA . ALA A 1 91 ? -10.254 2.487 23.758 1.00 94.75 91 ALA A CA 1
ATOM 707 C C . ALA A 1 91 ? -9.693 1.533 24.835 1.00 94.75 91 ALA A C 1
ATOM 709 O O . ALA A 1 91 ? -8.808 0.735 24.546 1.00 94.75 91 ALA A O 1
ATOM 710 N N . SER A 1 92 ? -10.231 1.563 26.061 1.00 96.94 92 SER A N 1
ATOM 711 C CA . SER A 1 92 ? -9.877 0.636 27.148 1.00 96.94 92 SER A CA 1
ATOM 712 C C . SER A 1 92 ? -10.295 -0.818 26.886 1.00 96.94 92 SER A C 1
ATOM 714 O O . SER A 1 92 ? -9.785 -1.728 27.535 1.00 96.94 92 SER A O 1
ATOM 716 N N . GLN A 1 93 ? -11.214 -1.039 25.945 1.00 97.19 93 GLN A N 1
ATOM 717 C CA . GLN A 1 93 ? -11.719 -2.349 25.532 1.00 97.19 93 GLN A CA 1
ATOM 718 C C . GLN A 1 93 ? -11.039 -2.857 24.253 1.00 97.19 93 GLN A C 1
ATOM 720 O O . GLN A 1 93 ? -11.361 -3.944 23.775 1.00 97.19 93 GLN A O 1
ATOM 725 N N . VAL A 1 94 ? -10.110 -2.081 23.689 1.00 96.69 94 VAL A N 1
ATOM 726 C CA . VAL A 1 94 ? -9.419 -2.387 22.437 1.00 96.69 94 VAL A CA 1
ATOM 727 C C . VAL A 1 94 ? -7.944 -2.641 22.727 1.00 96.69 94 VAL A C 1
ATOM 729 O O . VAL A 1 94 ? -7.259 -1.816 23.323 1.00 96.69 94 VAL A O 1
ATOM 732 N N . MET A 1 95 ? -7.438 -3.787 22.276 1.00 96.12 95 MET A N 1
ATOM 733 C CA . MET A 1 95 ? -6.018 -4.122 22.336 1.00 96.12 95 MET A CA 1
ATOM 734 C C . MET A 1 95 ? -5.473 -4.260 20.917 1.00 96.12 95 MET A C 1
ATOM 736 O O . MET A 1 95 ? -5.983 -5.053 20.128 1.00 96.12 95 MET A O 1
ATOM 740 N N . CYS A 1 96 ? -4.413 -3.515 20.613 1.00 93.81 96 CYS A N 1
ATOM 741 C CA . CYS A 1 96 ? -3.631 -3.683 19.393 1.00 93.81 96 CYS A CA 1
ATOM 742 C C . CYS A 1 96 ? -2.346 -4.443 19.734 1.00 93.81 96 CYS A C 1
ATOM 744 O O . CYS A 1 96 ? -1.621 -4.042 20.643 1.00 93.81 96 CYS A O 1
ATOM 746 N N . ALA A 1 97 ? -2.053 -5.508 18.994 1.00 91.38 97 ALA A N 1
ATOM 747 C CA . ALA A 1 97 ? -0.786 -6.230 19.058 1.00 91.38 97 ALA A CA 1
ATOM 748 C C . ALA A 1 97 ? -0.151 -6.210 17.664 1.00 91.38 97 ALA A C 1
ATOM 750 O O . ALA A 1 97 ? -0.848 -6.440 16.672 1.00 91.38 97 ALA A O 1
ATOM 751 N N . GLY A 1 98 ? 1.139 -5.899 17.587 1.00 76.31 98 GLY A N 1
ATOM 752 C CA . GLY A 1 98 ? 1.869 -5.737 16.333 1.00 76.31 98 GLY A CA 1
ATOM 753 C C . GLY A 1 98 ? 3.362 -5.883 16.527 1.00 76.31 98 GLY A C 1
ATOM 754 O O . GLY A 1 98 ? 3.819 -5.672 17.673 1.00 76.31 98 GLY A O 1
#

InterPro domains:
  IPR036412 HAD-like superfamily [SSF56784] (8-98)

Foldseek 3Di:
DAVQVVVVCVVVVHDDDDDDPVPDDPPPPDAKDKQFDALVVVVVCVVVPDPVQVVQFVWDDPDSGIIMTGGPCDDPVVVQVVVCVVVVHDPVRDDDDD

Sequence (98 aa):
HNPWTDIESSINGMDVKEIDFASLDANDALTKIMFVAEESVLDEAIANLPAELREQYTVVRSAPFFLEFLNINSNKGVGVEQLAKILNLDASQVMCAG